Protein AF-A0A094G2H6-F1 (afdb_monomer_lite)

Sequence (174 aa):
ILMAYRFMPSCIKSWKEALFMGYFGPIGIGAVFYIEHTKHLFPEKGEAGDAEVNNLTAVMVPVVYWLVLFSIVVHGLSIPSLNLIYKWRGVPTIQEEDPTEILVLSNNTVLPKNSRENPNRKSVLVHNRFSVAPRMNISEPTQVARWDAVGDRQQFVKRDSLDSIDLEKLHQIA

Foldseek 3Di:
DLVCVVVVCVQDVDSVSVVVVVLLDFDEVVLVVVLVVVPVVADPQPPDPDPVSNVCNVPSVVVSVVRNVVRCVVNVCPVVVVVVVCVVVVPPDPDPPAFDKDAQPDPPDDDDPQWDDDPVGNIIGHDPDPDDDDPDDPPDDGPVSVVVVVVVVVVVVVVVVVVVVVVVVVVVVD

Structure (mmCIF, N/CA/C/O backbone):
data_AF-A0A094G2H6-F1
#
_entry.id   AF-A0A094G2H6-F1
#
loop_
_atom_site.group_PDB
_atom_site.id
_atom_site.type_symbol
_atom_site.label_atom_id
_atom_site.label_alt_id
_atom_site.label_comp_id
_atom_site.label_asym_id
_atom_site.label_entity_id
_atom_site.label_seq_id
_atom_site.pdbx_PDB_ins_code
_atom_site.Cartn_x
_atom_site.Cartn_y
_atom_site.Cartn_z
_atom_site.occupancy
_atom_site.B_iso_or_equiv
_atom_site.auth_seq_id
_atom_site.auth_comp_id
_atom_site.auth_asym_id
_atom_site.auth_atom_id
_atom_site.pdbx_PDB_model_num
ATOM 1 N N . ILE A 1 1 ? 7.885 -10.496 4.451 1.00 83.50 1 ILE A N 1
ATOM 2 C CA . ILE A 1 1 ? 7.039 -10.482 5.675 1.00 83.50 1 ILE A CA 1
ATOM 3 C C . ILE A 1 1 ? 6.735 -11.889 6.190 1.00 83.50 1 ILE A C 1
ATOM 5 O O . ILE A 1 1 ? 7.120 -12.186 7.309 1.00 83.50 1 ILE A O 1
ATOM 9 N N . LEU A 1 2 ? 6.135 -12.782 5.395 1.00 87.81 2 LEU A N 1
ATOM 10 C CA . LEU A 1 2 ? 5.690 -14.106 5.871 1.00 87.81 2 LEU A CA 1
ATOM 11 C C . LEU A 1 2 ? 6.818 -15.049 6.341 1.00 87.81 2 LEU A C 1
ATOM 13 O O . LEU A 1 2 ? 6.604 -15.859 7.230 1.00 87.81 2 LEU A O 1
ATOM 17 N N . MET A 1 3 ? 8.035 -14.906 5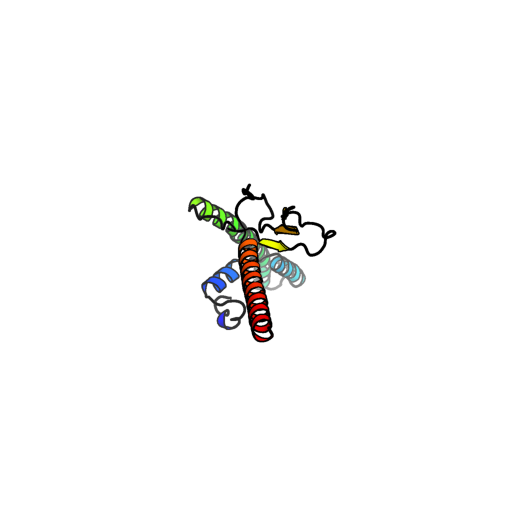.810 1.00 89.19 3 MET A N 1
ATOM 18 C CA . MET A 1 3 ? 9.214 -15.635 6.307 1.00 89.19 3 MET A CA 1
ATOM 19 C C . MET A 1 3 ? 9.846 -14.975 7.549 1.00 89.19 3 MET A C 1
ATOM 21 O O . MET A 1 3 ? 10.459 -15.646 8.368 1.00 89.19 3 MET A O 1
ATOM 25 N N . ALA A 1 4 ? 9.683 -13.658 7.709 1.00 89.62 4 ALA A N 1
ATOM 26 C CA . ALA A 1 4 ? 10.415 -12.853 8.690 1.00 89.62 4 ALA A CA 1
ATOM 27 C C . ALA A 1 4 ? 9.563 -12.381 9.884 1.00 89.62 4 ALA A C 1
ATOM 29 O O . ALA A 1 4 ? 10.101 -11.781 10.810 1.00 89.62 4 ALA A O 1
ATOM 30 N N . TYR A 1 5 ? 8.249 -12.638 9.904 1.00 89.69 5 TYR A N 1
ATOM 31 C CA . TYR A 1 5 ? 7.358 -12.131 10.961 1.00 89.69 5 TYR A CA 1
ATOM 32 C C . TYR A 1 5 ? 7.739 -12.632 12.361 1.00 89.69 5 TYR A C 1
ATOM 34 O O . TYR A 1 5 ? 7.488 -11.946 13.346 1.00 89.69 5 TYR A O 1
ATOM 42 N N . ARG A 1 6 ? 8.418 -13.785 12.447 1.00 86.38 6 ARG A N 1
ATOM 43 C CA . ARG A 1 6 ? 8.952 -14.345 13.696 1.00 86.38 6 ARG A CA 1
ATOM 44 C C . ARG A 1 6 ? 9.946 -13.404 14.394 1.00 86.38 6 ARG A C 1
ATOM 46 O O . ARG A 1 6 ? 10.059 -13.467 15.612 1.00 86.38 6 ARG A O 1
ATOM 53 N N . PHE A 1 7 ? 10.619 -12.526 13.646 1.00 91.38 7 PHE A N 1
ATOM 54 C CA . PHE A 1 7 ? 11.557 -11.532 14.181 1.00 91.38 7 PHE A CA 1
ATOM 55 C C . PHE A 1 7 ? 10.878 -10.251 14.686 1.00 91.38 7 PHE A C 1
ATOM 57 O O . PHE A 1 7 ? 11.514 -9.461 15.375 1.00 91.38 7 PHE A O 1
ATOM 64 N N . MET A 1 8 ? 9.592 -10.042 14.382 1.00 88.38 8 MET A N 1
ATOM 65 C CA . MET A 1 8 ? 8.822 -8.865 14.803 1.00 88.38 8 MET A CA 1
ATOM 66 C C . MET A 1 8 ? 7.565 -9.268 15.596 1.00 88.38 8 MET A C 1
ATOM 68 O O . MET A 1 8 ? 6.446 -8.920 15.202 1.00 88.38 8 MET A O 1
ATOM 72 N N . PRO A 1 9 ? 7.717 -9.987 16.728 1.00 85.50 9 PRO A N 1
ATOM 73 C CA . PRO A 1 9 ? 6.582 -10.506 17.495 1.00 85.50 9 PRO A CA 1
ATOM 74 C C . PRO A 1 9 ? 5.720 -9.405 18.129 1.00 85.50 9 PRO A C 1
ATOM 76 O O . PRO A 1 9 ? 4.544 -9.632 18.408 1.00 85.50 9 PRO A O 1
ATOM 79 N N . SER A 1 10 ? 6.274 -8.206 18.334 1.00 87.56 10 SER A N 1
ATOM 80 C CA . SER A 1 10 ? 5.528 -7.053 18.855 1.00 87.56 10 SER A CA 1
ATOM 81 C C . SER A 1 10 ? 4.481 -6.533 17.868 1.00 87.56 10 SER A C 1
ATOM 83 O O . SER A 1 10 ? 3.477 -5.968 18.292 1.00 87.56 10 SER A O 1
ATOM 85 N N . CYS A 1 11 ? 4.702 -6.728 16.564 1.00 87.19 11 CYS A N 1
ATOM 86 C CA . CYS A 1 11 ? 3.830 -6.216 15.508 1.00 87.19 11 CYS A CA 1
ATOM 87 C C . CYS A 1 11 ? 2.909 -7.296 14.933 1.00 87.19 11 CYS A C 1
ATOM 89 O O . CYS A 1 11 ? 1.763 -7.002 14.615 1.00 87.19 11 CYS A O 1
ATOM 91 N N . ILE A 1 12 ? 3.405 -8.530 14.777 1.00 89.56 12 ILE A N 1
ATOM 92 C CA . ILE A 1 12 ? 2.690 -9.612 14.091 1.00 89.56 12 ILE A CA 1
ATOM 93 C C . ILE A 1 12 ? 2.700 -10.857 14.973 1.00 89.56 12 ILE A C 1
ATOM 95 O O . ILE A 1 12 ? 3.743 -11.483 15.177 1.00 89.56 12 ILE A O 1
ATOM 99 N N . LYS A 1 13 ? 1.528 -11.248 15.468 1.00 88.38 13 LYS A N 1
ATOM 100 C CA . LYS A 1 13 ? 1.374 -12.390 16.376 1.00 88.38 13 LYS A CA 1
ATOM 101 C C . LYS A 1 13 ? 1.015 -13.668 15.632 1.00 88.38 13 LYS A C 1
ATOM 103 O O . LYS A 1 13 ? 1.421 -14.754 16.044 1.00 88.38 13 LYS A O 1
ATOM 108 N N . SER A 1 14 ? 0.281 -13.556 14.526 1.00 91.12 14 SER A N 1
ATOM 109 C CA . SER A 1 14 ? -0.209 -14.706 13.762 1.00 91.12 14 SER A CA 1
ATOM 110 C C . SER A 1 14 ? 0.233 -14.694 12.295 1.00 91.12 14 SER A C 1
ATOM 112 O O . SER A 1 14 ? 0.475 -13.651 11.691 1.00 91.12 14 SER A O 1
ATOM 114 N N . TRP A 1 15 ? 0.304 -15.878 11.676 1.00 91.94 15 TRP A N 1
ATOM 115 C CA . TRP A 1 15 ? 0.610 -16.001 10.243 1.00 91.94 15 TRP A CA 1
ATOM 116 C C . TRP A 1 15 ? -0.462 -15.333 9.362 1.00 91.94 15 TRP A C 1
ATOM 118 O O . TRP A 1 15 ? -0.152 -14.835 8.281 1.00 91.94 15 TRP A O 1
ATOM 128 N N . LYS A 1 16 ? -1.714 -15.282 9.845 1.00 90.62 16 LYS A N 1
ATOM 129 C CA . LYS A 1 16 ? -2.833 -14.602 9.178 1.00 90.62 16 LYS A CA 1
ATOM 130 C C . LYS A 1 16 ? -2.624 -13.088 9.155 1.00 90.62 16 LYS A C 1
ATOM 132 O O . LYS A 1 16 ? -2.812 -12.476 8.110 1.00 90.62 16 LYS A O 1
ATOM 137 N N . GLU A 1 17 ? -2.177 -12.503 10.269 1.00 88.81 17 GLU A N 1
ATOM 138 C CA . GLU A 1 17 ? -1.786 -11.087 10.334 1.00 88.81 17 GLU A CA 1
ATOM 139 C C . GLU A 1 17 ? -0.603 -10.788 9.408 1.00 88.81 17 GLU A C 1
ATOM 141 O O . GLU A 1 17 ? -0.630 -9.793 8.692 1.00 88.81 17 GLU A O 1
ATOM 146 N N . ALA A 1 18 ? 0.405 -11.668 9.351 1.00 91.19 18 ALA A N 1
ATOM 147 C CA . ALA A 1 18 ? 1.528 -11.527 8.418 1.00 91.19 18 ALA A CA 1
ATOM 148 C C . ALA A 1 18 ? 1.074 -11.525 6.952 1.00 91.19 18 ALA A C 1
ATOM 150 O O . ALA A 1 18 ? 1.576 -10.731 6.153 1.00 91.19 18 ALA A O 1
ATOM 151 N N . LEU A 1 19 ? 0.147 -12.417 6.594 1.00 90.44 19 LEU A N 1
ATOM 152 C CA . LEU A 1 19 ? -0.403 -12.498 5.244 1.00 90.44 19 LEU A CA 1
ATOM 153 C C . LEU A 1 19 ? -1.233 -11.257 4.910 1.00 90.44 19 LEU A C 1
ATOM 155 O O . LEU A 1 19 ? -1.062 -10.689 3.836 1.00 90.44 19 LEU A O 1
ATOM 159 N N . PHE A 1 20 ? -2.064 -10.797 5.847 1.00 88.56 20 PHE A N 1
ATOM 160 C CA . PHE A 1 20 ? -2.832 -9.564 5.701 1.00 88.56 20 PHE A CA 1
ATOM 161 C C . PHE A 1 20 ? -1.905 -8.361 5.502 1.00 88.56 20 PHE A C 1
ATOM 163 O O . PHE A 1 20 ? -2.010 -7.648 4.510 1.00 88.56 20 PHE A O 1
ATOM 170 N N . MET A 1 21 ? -0.929 -8.178 6.388 1.00 89.06 21 MET A N 1
ATOM 171 C CA . MET A 1 21 ? -0.008 -7.046 6.328 1.00 89.06 21 MET A CA 1
ATOM 172 C C . MET A 1 21 ? 0.852 -7.060 5.057 1.00 89.06 21 MET A C 1
ATOM 174 O O . MET A 1 21 ? 1.106 -6.010 4.478 1.00 89.06 21 MET A O 1
ATOM 178 N N . GLY A 1 22 ? 1.271 -8.244 4.593 1.00 88.56 22 GLY A N 1
ATOM 179 C CA . GLY A 1 22 ? 1.980 -8.390 3.322 1.00 88.56 22 GLY A CA 1
ATOM 180 C C . GLY A 1 22 ? 1.103 -8.073 2.110 1.00 88.56 22 GLY A C 1
ATOM 181 O O . GLY A 1 22 ? 1.557 -7.392 1.197 1.00 88.56 22 GLY A O 1
ATOM 182 N N . TYR A 1 23 ? -0.155 -8.523 2.111 1.00 88.94 23 TYR A N 1
ATOM 183 C CA . TYR A 1 23 ? -1.100 -8.228 1.036 1.00 88.94 23 TYR A CA 1
ATOM 184 C C . TYR A 1 23 ? -1.423 -6.734 0.953 1.00 88.94 23 TYR A C 1
ATOM 186 O O . TYR A 1 23 ? -1.576 -6.212 -0.136 1.00 88.94 23 TYR A O 1
ATOM 194 N N . PHE A 1 24 ? -1.496 -6.009 2.068 1.00 87.25 24 PHE A N 1
ATOM 195 C CA . PHE A 1 24 ? -1.770 -4.566 2.052 1.00 87.25 24 PHE A CA 1
ATOM 196 C C . PHE A 1 24 ? -0.523 -3.684 1.856 1.00 87.25 24 PHE A C 1
ATOM 198 O O . PHE A 1 24 ? -0.590 -2.480 2.092 1.00 87.25 24 PHE A O 1
ATOM 205 N N . GLY A 1 25 ? 0.595 -4.251 1.390 1.00 87.88 25 GLY A N 1
ATOM 206 C CA . GLY A 1 25 ? 1.798 -3.514 0.994 1.00 87.88 25 GLY A CA 1
ATOM 207 C C . GLY A 1 25 ? 1.941 -3.389 -0.529 1.00 87.88 25 GLY A C 1
ATOM 208 O O . GLY A 1 25 ? 2.775 -4.097 -1.095 1.00 87.88 25 GLY A O 1
ATOM 209 N N . PRO A 1 26 ? 1.161 -2.528 -1.213 1.00 89.88 26 PRO A N 1
ATOM 210 C CA . PRO A 1 26 ? 1.254 -2.365 -2.659 1.00 89.88 26 PRO A CA 1
ATOM 211 C C . PRO A 1 26 ? 2.588 -1.738 -3.083 1.00 89.88 26 PRO A C 1
ATOM 213 O O . PRO A 1 26 ? 3.126 -0.848 -2.421 1.00 89.88 26 PRO A O 1
ATOM 216 N N . ILE A 1 27 ? 3.078 -2.139 -4.257 1.00 91.44 27 ILE A N 1
ATOM 217 C CA . ILE A 1 27 ? 4.140 -1.421 -4.970 1.00 91.44 27 ILE A CA 1
ATOM 218 C C . ILE A 1 27 ? 3.544 -0.100 -5.474 1.00 91.44 27 ILE A C 1
ATOM 220 O O . ILE A 1 27 ? 2.500 -0.113 -6.131 1.00 91.44 27 ILE A O 1
ATOM 224 N N . GLY A 1 28 ? 4.181 1.028 -5.150 1.00 89.69 28 GLY A N 1
ATOM 225 C CA . GLY A 1 28 ? 3.646 2.368 -5.411 1.00 89.69 28 GLY A CA 1
ATOM 226 C C . GLY A 1 28 ? 4.663 3.342 -6.006 1.00 89.69 28 GLY A C 1
ATOM 227 O O . GLY A 1 28 ? 5.587 2.951 -6.717 1.00 89.69 28 GLY A O 1
ATOM 228 N N . ILE A 1 29 ? 4.501 4.629 -5.681 1.00 91.56 29 ILE A N 1
ATOM 229 C CA . ILE A 1 29 ? 5.276 5.741 -6.259 1.00 91.56 29 ILE A CA 1
ATOM 230 C C . ILE A 1 29 ? 6.793 5.604 -6.072 1.00 91.56 29 ILE A C 1
ATOM 232 O O . ILE A 1 29 ? 7.552 6.039 -6.930 1.00 91.56 29 ILE A O 1
ATOM 236 N N . GLY A 1 30 ? 7.247 4.941 -5.003 1.00 93.44 30 GLY A N 1
ATOM 237 C CA . GLY A 1 30 ? 8.673 4.695 -4.774 1.00 93.44 30 GLY A CA 1
ATOM 238 C C . GLY A 1 30 ? 9.328 3.912 -5.915 1.00 93.44 30 GLY A C 1
ATOM 239 O O . GLY A 1 30 ? 10.420 4.265 -6.344 1.00 93.44 30 GLY A O 1
ATOM 240 N N . ALA A 1 31 ? 8.644 2.910 -6.478 1.00 93.50 31 ALA A N 1
ATOM 241 C CA . ALA A 1 31 ? 9.166 2.155 -7.619 1.00 93.50 31 ALA A CA 1
ATOM 242 C C . ALA A 1 31 ? 9.282 3.026 -8.881 1.00 93.50 31 ALA A C 1
ATOM 244 O O . ALA A 1 31 ? 10.244 2.900 -9.635 1.00 93.50 31 ALA A O 1
ATOM 245 N N . VAL A 1 32 ? 8.337 3.953 -9.076 1.00 93.31 32 VAL A N 1
ATOM 246 C CA . VAL A 1 32 ? 8.374 4.931 -10.173 1.00 93.31 32 VAL A CA 1
ATOM 247 C C . VAL A 1 32 ? 9.504 5.946 -9.977 1.00 93.31 32 VAL A C 1
ATOM 249 O O . VAL A 1 32 ? 10.189 6.311 -10.924 1.00 93.31 32 VAL A O 1
ATOM 252 N N . PHE A 1 33 ? 9.751 6.378 -8.744 1.00 93.88 33 PHE A N 1
ATOM 253 C CA . PHE A 1 33 ? 10.886 7.245 -8.447 1.00 93.88 33 PHE A CA 1
ATOM 254 C C . PHE A 1 33 ? 12.221 6.547 -8.745 1.00 93.88 33 PHE A C 1
ATOM 256 O O . PHE A 1 33 ? 13.081 7.122 -9.405 1.00 93.88 33 PHE A O 1
ATOM 263 N N . TYR A 1 34 ? 12.378 5.288 -8.325 1.00 93.06 34 TYR A N 1
ATOM 264 C CA . TYR A 1 34 ? 13.597 4.528 -8.599 1.00 93.06 34 TYR A CA 1
ATOM 265 C C . TYR A 1 34 ? 13.809 4.271 -10.090 1.00 93.06 34 TYR A C 1
ATOM 267 O O . TYR A 1 34 ? 14.943 4.380 -10.551 1.00 93.06 34 TYR A O 1
ATOM 275 N N . ILE A 1 35 ? 12.754 3.958 -10.854 1.00 92.50 35 ILE A N 1
ATOM 276 C CA . ILE A 1 35 ? 12.901 3.748 -12.299 1.00 92.50 35 ILE A CA 1
ATOM 277 C C . ILE A 1 35 ? 13.308 5.037 -13.007 1.00 92.50 35 ILE A C 1
ATOM 279 O O . ILE A 1 35 ? 14.177 5.002 -13.872 1.00 92.50 35 ILE A O 1
ATOM 283 N N . GLU A 1 36 ? 12.745 6.173 -12.597 1.00 91.19 36 GLU A N 1
ATOM 284 C CA . GLU A 1 36 ? 13.102 7.475 -13.156 1.00 91.19 36 GLU A CA 1
ATOM 285 C C . GLU A 1 36 ? 14.535 7.865 -12.799 1.00 91.19 36 GLU A C 1
ATOM 287 O O . GLU A 1 36 ? 15.309 8.247 -13.670 1.00 91.19 36 GLU A O 1
ATOM 292 N N . HIS A 1 37 ? 14.940 7.658 -11.545 1.00 91.56 37 HIS A N 1
ATOM 293 C CA . HIS A 1 37 ? 16.323 7.877 -11.136 1.00 91.56 37 HIS A CA 1
ATOM 294 C C . HIS A 1 37 ? 17.299 6.989 -11.919 1.00 91.56 37 HIS A C 1
ATOM 296 O O . HIS A 1 37 ? 18.366 7.436 -12.327 1.00 91.56 37 HIS A O 1
ATOM 302 N N . THR A 1 38 ? 16.911 5.742 -12.185 1.00 88.06 38 THR A N 1
ATOM 303 C CA . THR A 1 38 ? 17.752 4.781 -12.898 1.00 88.06 38 THR A CA 1
ATOM 304 C C . THR A 1 38 ? 17.924 5.152 -14.372 1.00 88.06 38 THR A C 1
ATOM 306 O O . THR A 1 38 ? 19.012 4.975 -14.909 1.00 88.06 38 THR A O 1
ATOM 309 N N . LYS A 1 39 ? 16.921 5.761 -15.018 1.00 85.25 39 LYS A N 1
ATOM 310 C CA . LYS A 1 39 ? 17.070 6.288 -16.387 1.00 85.25 39 LYS A CA 1
ATOM 311 C C . LYS A 1 39 ? 18.165 7.348 -16.511 1.00 85.25 39 LYS A C 1
ATOM 313 O O . LYS A 1 39 ? 18.747 7.469 -17.575 1.00 85.25 39 LYS A O 1
ATOM 318 N N . HIS A 1 40 ? 18.459 8.099 -15.448 1.00 83.81 40 HIS A N 1
ATOM 319 C CA . HIS A 1 40 ? 19.557 9.070 -15.461 1.00 83.81 40 HIS A CA 1
ATOM 320 C C . HIS A 1 40 ? 20.942 8.426 -15.310 1.00 83.81 40 HIS A C 1
ATOM 322 O O . HIS A 1 40 ? 21.945 9.069 -15.604 1.00 83.81 40 HIS A O 1
ATOM 328 N N . LEU A 1 41 ? 21.007 7.187 -14.816 1.00 85.12 41 LEU A N 1
ATOM 329 C CA . LEU A 1 41 ? 22.259 6.466 -14.571 1.00 85.12 41 LEU A CA 1
ATOM 330 C C . LEU A 1 41 ? 22.672 5.577 -15.750 1.00 85.12 41 LEU A C 1
ATOM 332 O O . LEU A 1 41 ? 23.852 5.257 -15.877 1.00 85.12 41 LEU A O 1
ATOM 336 N N . PHE A 1 42 ? 21.719 5.164 -16.589 1.00 81.12 42 PHE A N 1
ATOM 337 C CA . PHE A 1 42 ? 21.960 4.303 -17.745 1.00 81.12 42 PHE A CA 1
ATOM 338 C C . PHE A 1 42 ? 21.850 5.084 -19.066 1.00 81.12 42 PHE A C 1
ATOM 340 O O . PHE A 1 42 ? 21.095 6.053 -19.125 1.00 81.12 42 PHE A O 1
ATOM 347 N N . PRO A 1 43 ? 22.569 4.663 -20.127 1.00 75.44 43 PRO A N 1
ATOM 348 C CA . PRO A 1 43 ? 22.420 5.236 -21.467 1.00 75.44 43 PRO A CA 1
ATOM 349 C C . PRO A 1 43 ? 20.979 5.115 -21.970 1.00 75.44 43 PRO A C 1
ATOM 351 O O . PRO A 1 43 ? 20.257 4.194 -21.560 1.00 75.44 43 PRO A O 1
ATOM 354 N N . GLU A 1 44 ? 20.565 5.990 -22.892 1.00 72.69 44 GLU A N 1
ATOM 355 C CA . GLU A 1 44 ? 19.257 5.825 -23.519 1.00 72.69 44 GLU A CA 1
ATOM 356 C C . GLU A 1 44 ? 19.201 4.517 -24.328 1.00 72.69 44 GLU A C 1
ATOM 358 O O . GLU A 1 44 ? 20.207 3.868 -24.636 1.00 72.69 44 GLU A O 1
ATOM 363 N N . LYS A 1 45 ? 17.980 4.065 -24.625 1.00 66.06 45 LYS A N 1
ATOM 364 C CA . LYS A 1 45 ? 17.751 2.772 -25.281 1.00 66.06 45 LYS A CA 1
ATOM 365 C C . LYS A 1 45 ? 18.525 2.694 -26.602 1.00 66.06 45 LYS A C 1
ATOM 367 O O . LYS A 1 45 ? 18.222 3.437 -27.529 1.00 66.06 45 LYS A O 1
ATOM 372 N N . GLY A 1 46 ? 19.438 1.729 -26.710 1.00 67.00 46 GLY A N 1
ATOM 373 C CA . GLY A 1 46 ? 20.223 1.488 -27.925 1.00 67.00 46 GLY A CA 1
ATOM 374 C C . GLY A 1 46 ? 21.576 2.200 -27.957 1.00 67.00 46 GLY A C 1
ATOM 375 O O . GLY A 1 46 ? 22.337 1.975 -28.892 1.00 67.00 46 GLY A O 1
ATOM 376 N N . GLU A 1 47 ? 21.897 3.011 -26.946 1.00 74.06 47 GLU A N 1
ATOM 377 C CA . GLU A 1 47 ? 23.174 3.729 -26.855 1.00 74.06 47 GLU A CA 1
ATOM 378 C C . GLU A 1 47 ? 24.245 2.959 -26.075 1.00 74.06 47 GLU A C 1
ATOM 380 O O . GLU A 1 47 ? 25.428 3.293 -26.149 1.00 74.06 47 GLU A O 1
ATOM 385 N N . ALA A 1 48 ? 23.864 1.915 -25.329 1.00 73.62 48 ALA A N 1
ATOM 386 C CA . ALA A 1 48 ? 24.846 1.072 -24.663 1.00 73.62 48 ALA A CA 1
ATOM 387 C C . ALA A 1 48 ? 25.595 0.219 -25.700 1.00 73.62 48 ALA A C 1
ATOM 389 O O . ALA A 1 48 ? 24.981 -0.357 -26.600 1.00 73.62 48 ALA A O 1
ATOM 390 N N . GLY A 1 49 ? 26.916 0.086 -25.543 1.00 73.00 49 GLY A N 1
ATOM 391 C CA . GLY A 1 49 ? 27.735 -0.814 -26.370 1.00 73.00 49 GLY A CA 1
ATOM 392 C C . GLY A 1 49 ? 27.380 -2.297 -26.196 1.00 73.00 49 GLY A C 1
ATOM 393 O O . GLY A 1 49 ? 27.689 -3.108 -27.066 1.00 73.00 49 GLY A O 1
ATOM 394 N N . ASP A 1 50 ? 26.667 -2.630 -25.115 1.00 84.12 50 ASP A N 1
ATOM 395 C CA . ASP A 1 50 ? 26.294 -3.990 -24.747 1.00 84.12 50 ASP A CA 1
ATOM 396 C C . ASP A 1 50 ? 24.802 -4.256 -24.993 1.00 84.12 50 ASP A C 1
ATOM 398 O O . ASP A 1 50 ? 23.914 -3.566 -24.479 1.00 84.12 50 ASP A O 1
ATOM 402 N N . ALA A 1 51 ? 24.509 -5.322 -25.743 1.00 84.94 51 ALA A N 1
ATOM 403 C CA . ALA A 1 51 ? 23.140 -5.741 -26.054 1.00 84.94 51 ALA A CA 1
ATOM 404 C C . ALA A 1 51 ? 22.318 -6.089 -24.797 1.00 84.94 51 ALA A C 1
ATOM 406 O O . ALA A 1 51 ? 21.108 -5.863 -24.762 1.00 84.94 51 ALA A O 1
ATOM 407 N N . GLU A 1 52 ? 22.973 -6.608 -23.757 1.00 85.25 52 GLU A N 1
ATOM 408 C CA . GLU A 1 52 ? 22.334 -6.971 -22.490 1.00 85.25 52 GLU A CA 1
ATOM 409 C C . GLU A 1 52 ? 21.817 -5.737 -21.738 1.00 85.25 52 GLU A C 1
ATOM 411 O O . GLU A 1 52 ? 20.665 -5.714 -21.297 1.00 85.25 52 GLU A O 1
ATOM 416 N N . VAL A 1 53 ? 22.625 -4.674 -21.682 1.00 84.06 53 VAL A N 1
ATOM 417 C CA . VAL A 1 53 ? 22.253 -3.398 -21.053 1.00 84.06 53 VAL A CA 1
ATOM 418 C C . VAL A 1 53 ? 21.100 -2.746 -21.811 1.00 84.06 53 VAL A C 1
ATOM 420 O O . VAL A 1 53 ? 20.124 -2.313 -21.201 1.00 84.06 53 VAL A O 1
ATOM 423 N N . ASN A 1 54 ? 21.153 -2.748 -23.146 1.00 84.50 54 ASN A N 1
ATOM 424 C CA . ASN A 1 54 ? 20.072 -2.208 -23.971 1.00 84.50 54 ASN A CA 1
ATOM 425 C C . ASN A 1 54 ? 18.747 -2.948 -23.757 1.00 84.50 54 ASN A C 1
ATOM 427 O O . ASN A 1 54 ? 17.695 -2.309 -23.665 1.00 84.50 54 ASN A O 1
ATOM 431 N N . ASN A 1 55 ? 18.783 -4.278 -23.643 1.00 87.88 55 ASN A N 1
ATOM 432 C CA . ASN A 1 55 ? 17.586 -5.063 -23.364 1.00 87.88 55 ASN A CA 1
ATOM 433 C C . ASN A 1 55 ? 17.028 -4.742 -21.968 1.00 87.88 55 ASN A C 1
ATOM 435 O O . ASN A 1 55 ? 15.834 -4.476 -21.830 1.00 87.88 55 ASN A O 1
ATOM 439 N N . LEU A 1 56 ? 17.890 -4.667 -20.949 1.00 87.38 56 LEU A N 1
ATOM 440 C CA . LEU A 1 56 ? 17.494 -4.325 -19.581 1.00 87.38 56 LEU A CA 1
ATOM 441 C C . LEU A 1 56 ? 16.816 -2.946 -19.499 1.00 87.38 56 LEU A C 1
ATOM 443 O O . LEU A 1 56 ? 15.704 -2.833 -18.975 1.00 87.38 56 LEU A O 1
ATOM 447 N N . THR A 1 57 ? 17.434 -1.907 -20.067 1.00 85.88 57 THR A N 1
ATOM 448 C CA . THR A 1 57 ? 16.878 -0.542 -20.086 1.00 85.88 57 THR A CA 1
ATOM 449 C C . THR A 1 57 ? 15.584 -0.470 -20.906 1.00 85.88 57 THR A C 1
ATOM 451 O O . THR A 1 57 ? 14.665 0.293 -20.584 1.00 85.88 57 THR A O 1
ATOM 454 N N . ALA A 1 58 ? 15.450 -1.299 -21.948 1.00 86.88 58 ALA A N 1
ATOM 455 C CA . ALA A 1 58 ? 14.229 -1.377 -22.740 1.00 86.88 58 ALA A CA 1
ATOM 456 C C . ALA A 1 58 ? 13.041 -1.951 -21.952 1.00 86.88 58 ALA A C 1
ATOM 458 O O . ALA A 1 58 ? 11.935 -1.409 -22.076 1.00 86.88 58 ALA A O 1
ATOM 459 N N . VAL A 1 59 ? 13.268 -2.995 -21.143 1.00 91.38 59 VAL A N 1
ATOM 460 C CA . VAL A 1 59 ? 12.211 -3.723 -20.419 1.00 91.38 59 VAL A CA 1
ATOM 461 C C . VAL A 1 59 ? 11.892 -3.154 -19.040 1.00 91.38 59 VAL A C 1
ATOM 463 O O . VAL A 1 59 ? 10.756 -3.286 -18.587 1.00 91.38 59 VAL A O 1
ATOM 466 N N . MET A 1 60 ? 12.835 -2.487 -18.368 1.00 91.19 60 MET A N 1
ATOM 467 C CA . MET A 1 60 ? 12.629 -2.063 -16.976 1.00 91.19 60 MET A CA 1
ATOM 468 C C . MET A 1 60 ? 11.427 -1.120 -16.811 1.00 91.19 60 MET A C 1
ATOM 470 O O . MET A 1 60 ? 10.620 -1.279 -15.898 1.00 91.19 60 MET A O 1
ATOM 474 N N . VAL A 1 61 ? 11.277 -0.167 -17.733 1.00 90.50 61 VAL A N 1
ATOM 475 C CA . VAL A 1 61 ? 10.232 0.862 -17.702 1.00 90.50 61 VAL A CA 1
ATOM 476 C C . VAL A 1 61 ? 8.832 0.260 -17.873 1.00 90.50 61 VAL A C 1
ATOM 478 O O . VAL A 1 61 ? 7.999 0.461 -16.985 1.00 90.50 61 VAL A O 1
ATOM 481 N N . PRO A 1 62 ? 8.536 -0.496 -18.953 1.00 94.00 62 PRO A N 1
ATOM 482 C CA . PRO A 1 62 ? 7.213 -1.091 -19.117 1.00 94.00 62 PRO A CA 1
ATOM 483 C C . PRO A 1 62 ? 6.877 -2.096 -18.008 1.00 94.00 62 PRO A C 1
ATOM 485 O O . PRO A 1 62 ? 5.735 -2.126 -17.556 1.00 94.00 62 PRO A O 1
ATOM 488 N N . VAL A 1 63 ? 7.853 -2.870 -17.517 1.00 94.81 63 VAL A N 1
ATOM 489 C CA . VAL A 1 63 ? 7.625 -3.848 -16.442 1.00 94.81 63 VAL A CA 1
ATOM 490 C C . VAL A 1 63 ? 7.255 -3.157 -15.131 1.00 94.81 63 VAL A C 1
ATOM 492 O O . VAL A 1 63 ? 6.256 -3.521 -14.512 1.00 94.81 63 VAL A O 1
ATOM 495 N N . VAL A 1 64 ? 8.010 -2.138 -14.708 1.00 95.06 64 VAL A N 1
ATOM 496 C CA . VAL A 1 64 ? 7.750 -1.435 -13.441 1.00 95.06 64 VAL A CA 1
ATOM 497 C C . VAL A 1 64 ? 6.399 -0.725 -13.479 1.00 95.06 64 VAL A C 1
ATOM 499 O O . VAL A 1 64 ? 5.624 -0.851 -12.531 1.00 95.06 64 VAL A O 1
ATOM 502 N N . TYR A 1 65 ? 6.069 -0.032 -14.574 1.00 94.12 65 TYR A N 1
ATOM 503 C CA . TYR A 1 65 ? 4.762 0.616 -14.696 1.00 94.12 65 TYR A CA 1
ATOM 504 C C . TYR A 1 65 ? 3.609 -0.386 -14.692 1.00 94.12 65 TYR A C 1
ATOM 506 O O . TYR A 1 65 ? 2.595 -0.136 -14.040 1.00 94.12 65 TYR A O 1
ATOM 514 N N . TRP A 1 66 ? 3.770 -1.536 -15.350 1.00 95.56 66 TRP A N 1
ATOM 515 C CA . TRP A 1 66 ? 2.761 -2.590 -15.324 1.00 95.56 66 TRP A CA 1
ATOM 516 C C . TRP A 1 66 ? 2.557 -3.163 -13.916 1.00 95.56 66 TRP A C 1
ATOM 518 O O . TRP A 1 66 ? 1.419 -3.302 -13.468 1.00 95.56 66 TRP A O 1
ATOM 528 N N . LEU A 1 67 ? 3.645 -3.427 -13.183 1.00 94.75 67 LEU A N 1
ATOM 529 C CA . LEU A 1 67 ? 3.588 -3.911 -11.800 1.00 94.75 67 LEU A CA 1
ATOM 530 C C . LEU A 1 67 ? 2.900 -2.910 -10.867 1.00 94.75 67 LEU A C 1
ATOM 532 O O . LEU A 1 67 ? 2.068 -3.308 -10.053 1.00 94.75 67 LEU A O 1
ATOM 536 N N . VAL A 1 68 ? 3.211 -1.618 -10.997 1.00 95.44 68 VAL A N 1
ATOM 537 C CA . VAL A 1 68 ? 2.586 -0.555 -10.195 1.00 95.44 68 VAL A CA 1
ATOM 538 C C . VAL A 1 68 ? 1.098 -0.431 -10.521 1.00 95.44 68 VAL A C 1
ATOM 540 O O . VAL A 1 68 ? 0.278 -0.402 -9.606 1.00 95.44 68 VAL A O 1
ATOM 543 N N . LEU A 1 69 ? 0.727 -0.412 -11.805 1.00 94.88 69 LEU A N 1
ATOM 544 C CA . LEU A 1 69 ? -0.672 -0.328 -12.226 1.00 94.88 69 LEU A CA 1
ATOM 545 C C . LEU A 1 69 ? -1.484 -1.516 -11.700 1.00 94.88 69 LEU A C 1
ATOM 547 O O . LEU A 1 69 ? -2.526 -1.329 -11.073 1.00 94.88 69 LEU A O 1
ATOM 551 N N . PHE A 1 70 ? -0.991 -2.735 -11.922 1.00 94.50 70 PHE A N 1
ATOM 552 C CA . PHE A 1 70 ? -1.657 -3.952 -11.471 1.00 94.50 70 PHE A CA 1
ATOM 553 C C . PHE A 1 70 ? -1.790 -3.993 -9.943 1.00 94.50 70 PHE A C 1
ATOM 555 O O . PHE A 1 70 ? -2.860 -4.306 -9.424 1.00 94.50 70 PHE A O 1
ATOM 562 N N . SER A 1 71 ? -0.735 -3.598 -9.224 1.00 94.62 71 SER A N 1
ATOM 563 C CA . SER A 1 71 ? -0.726 -3.457 -7.766 1.00 94.62 71 SER A CA 1
ATOM 564 C C . SER A 1 71 ? -1.821 -2.498 -7.286 1.00 94.62 71 SER A C 1
ATOM 566 O O . SER A 1 71 ? -2.642 -2.870 -6.448 1.00 94.62 71 SER A O 1
ATOM 568 N N . ILE A 1 72 ? -1.910 -1.293 -7.860 1.00 92.62 72 ILE A N 1
ATOM 569 C CA . ILE A 1 72 ? -2.937 -0.306 -7.493 1.00 92.62 72 ILE A CA 1
ATOM 570 C C . ILE A 1 72 ? -4.344 -0.855 -7.746 1.00 92.62 72 ILE A C 1
ATOM 572 O O . ILE A 1 72 ? -5.217 -0.694 -6.897 1.00 92.62 72 ILE A O 1
ATOM 576 N N . VAL A 1 73 ? -4.571 -1.528 -8.876 1.00 94.06 73 VAL A N 1
ATOM 577 C CA . VAL A 1 73 ? -5.885 -2.094 -9.210 1.00 94.06 73 VAL A CA 1
ATOM 578 C C . VAL A 1 73 ? -6.265 -3.212 -8.237 1.00 94.06 73 VAL A C 1
ATOM 580 O O . VAL A 1 73 ? -7.326 -3.151 -7.621 1.00 94.06 73 VAL A O 1
ATOM 583 N N . VAL A 1 74 ? -5.408 -4.216 -8.043 1.00 92.38 74 VAL A N 1
ATOM 584 C CA . VAL A 1 74 ? -5.720 -5.378 -7.193 1.00 92.38 74 VAL A CA 1
ATOM 585 C C . VAL A 1 74 ? -5.829 -4.988 -5.719 1.00 92.38 74 VAL A C 1
ATOM 587 O O . VAL A 1 74 ? -6.791 -5.364 -5.041 1.00 92.38 74 VAL A O 1
ATOM 590 N N . HIS A 1 75 ? -4.881 -4.200 -5.209 1.00 91.31 75 HIS A N 1
ATOM 591 C CA . HIS A 1 75 ? -4.900 -3.777 -3.811 1.00 91.31 75 HIS A CA 1
ATOM 592 C C . HIS A 1 75 ? -5.962 -2.707 -3.559 1.00 91.31 75 HIS A C 1
ATOM 594 O O . HIS A 1 75 ? -6.678 -2.793 -2.561 1.00 91.31 75 HIS A O 1
ATOM 600 N N . GLY A 1 76 ? -6.143 -1.753 -4.474 1.00 89.25 76 GLY A N 1
ATOM 601 C CA . GLY A 1 76 ? -7.159 -0.706 -4.361 1.00 89.25 76 GLY A CA 1
ATOM 602 C C . GLY A 1 76 ? -8.587 -1.252 -4.398 1.00 89.25 76 GLY A C 1
ATOM 603 O O . GLY A 1 76 ? -9.442 -0.792 -3.642 1.00 89.25 76 GLY A O 1
ATOM 604 N N . LEU A 1 77 ? -8.845 -2.288 -5.203 1.00 92.69 77 LEU A N 1
ATOM 605 C CA . LEU A 1 77 ? -10.162 -2.927 -5.273 1.00 92.69 77 LEU A CA 1
ATOM 606 C C . LEU A 1 77 ? -10.418 -3.944 -4.154 1.00 92.69 77 LEU A C 1
ATOM 608 O O . LEU A 1 77 ? -11.557 -4.380 -3.979 1.00 92.69 77 LEU A O 1
ATOM 612 N N . SER A 1 78 ? -9.411 -4.310 -3.360 1.00 90.69 78 SER A N 1
ATOM 613 C CA . SER A 1 78 ? -9.572 -5.326 -2.315 1.00 90.69 78 SER A CA 1
ATOM 614 C C . SER A 1 78 ? -10.550 -4.906 -1.208 1.00 90.69 78 SER A C 1
ATOM 616 O O . SER A 1 78 ? -11.447 -5.671 -0.864 1.00 90.69 78 SER A O 1
ATOM 618 N N . ILE A 1 79 ? -10.451 -3.672 -0.702 1.00 87.25 79 ILE A N 1
ATOM 619 C CA . ILE A 1 79 ? -11.344 -3.127 0.334 1.00 87.25 79 ILE A CA 1
ATOM 620 C C . ILE A 1 79 ? -12.808 -3.045 -0.131 1.00 87.25 79 ILE A C 1
ATOM 622 O O . ILE A 1 79 ? -13.677 -3.580 0.566 1.00 87.25 79 ILE A O 1
ATOM 626 N N . PRO A 1 80 ? -13.136 -2.431 -1.288 1.00 89.00 80 PRO A N 1
ATOM 627 C CA . PRO A 1 80 ? -14.516 -2.405 -1.763 1.00 89.00 80 PRO A CA 1
ATOM 628 C C . PRO A 1 80 ? -15.044 -3.808 -2.088 1.00 89.00 80 PRO A C 1
ATOM 630 O O . PRO A 1 80 ? -16.208 -4.084 -1.800 1.00 89.00 80 PRO A O 1
ATOM 633 N N . SER A 1 81 ? -14.202 -4.715 -2.597 1.00 90.38 81 SER A N 1
ATOM 634 C CA . SER A 1 81 ? -14.594 -6.110 -2.842 1.00 90.38 81 SER A CA 1
ATOM 635 C C . SER A 1 81 ? -14.933 -6.844 -1.544 1.00 90.38 81 SER A C 1
ATOM 637 O O . SER A 1 81 ? -15.973 -7.493 -1.460 1.00 90.38 81 SER A O 1
ATOM 639 N N . LEU A 1 82 ? -14.113 -6.698 -0.498 1.00 87.56 82 LEU A N 1
ATOM 640 C CA . LEU A 1 82 ? -14.392 -7.269 0.824 1.00 87.56 82 LEU A CA 1
ATOM 641 C C . LEU A 1 82 ? -15.695 -6.717 1.410 1.00 87.56 82 LEU A C 1
ATOM 643 O O . LEU A 1 82 ? -16.521 -7.484 1.896 1.00 87.56 82 LEU A O 1
ATOM 647 N N . ASN A 1 83 ? -15.920 -5.405 1.304 1.00 86.75 83 ASN A N 1
ATOM 648 C CA . ASN A 1 83 ? -17.168 -4.778 1.739 1.00 86.75 83 ASN A CA 1
ATOM 649 C C . ASN A 1 83 ? -18.387 -5.339 0.985 1.00 86.75 83 ASN A C 1
ATOM 651 O O . ASN A 1 83 ? -19.406 -5.653 1.597 1.00 86.75 83 ASN A O 1
ATOM 655 N N . LEU A 1 84 ? -18.284 -5.513 -0.336 1.00 89.69 84 LEU A N 1
ATOM 656 C CA . LEU A 1 84 ? -19.351 -6.105 -1.143 1.00 89.69 84 LEU A CA 1
ATOM 657 C C . LEU A 1 84 ? -19.650 -7.550 -0.716 1.00 89.69 84 LEU A C 1
ATOM 659 O O . LEU A 1 84 ? -20.815 -7.911 -0.562 1.00 89.69 84 LEU A O 1
ATOM 663 N N . ILE A 1 85 ? -18.614 -8.352 -0.458 1.00 90.81 85 ILE A N 1
ATOM 664 C CA . ILE A 1 85 ? -18.757 -9.731 0.029 1.00 90.81 85 ILE A CA 1
ATOM 665 C C . ILE A 1 85 ? -19.421 -9.757 1.408 1.00 90.81 85 ILE A C 1
ATOM 667 O O . ILE A 1 85 ? -20.309 -10.578 1.634 1.00 90.81 85 ILE A O 1
ATOM 671 N N . TYR A 1 86 ? -19.033 -8.869 2.326 1.00 87.25 86 TYR A N 1
ATOM 672 C CA . TYR A 1 86 ? -19.644 -8.798 3.655 1.00 87.25 86 TYR A CA 1
ATOM 673 C C . TYR A 1 86 ? -21.120 -8.412 3.596 1.00 87.25 86 TYR A C 1
ATOM 675 O O . TYR A 1 86 ? -21.931 -9.033 4.283 1.00 87.25 86 TYR A O 1
ATOM 683 N N . LYS A 1 87 ? -21.482 -7.465 2.722 1.00 85.56 87 LYS A N 1
ATOM 684 C CA . LYS A 1 87 ? -22.885 -7.119 2.460 1.00 85.56 87 LYS A CA 1
ATOM 685 C C . LYS A 1 87 ? -23.658 -8.296 1.878 1.00 85.56 87 LYS A C 1
ATOM 687 O O . LYS A 1 87 ? -24.754 -8.587 2.340 1.00 85.56 87 LYS A O 1
ATOM 692 N N . TRP A 1 88 ? -23.083 -8.990 0.898 1.00 91.56 88 TRP A N 1
ATOM 693 C CA . TRP A 1 88 ? -23.726 -10.140 0.266 1.00 91.56 88 TRP A CA 1
ATOM 694 C C . TRP A 1 88 ? -23.924 -11.313 1.233 1.00 91.56 88 TRP A C 1
ATOM 696 O O . TRP A 1 88 ? -24.960 -11.968 1.209 1.00 91.56 88 TRP A O 1
ATOM 706 N N . ARG A 1 89 ? -22.965 -11.546 2.135 1.00 89.25 89 ARG A N 1
ATOM 707 C CA . ARG A 1 89 ? -23.050 -12.582 3.175 1.00 89.25 89 ARG A CA 1
ATOM 708 C C . ARG A 1 89 ? -23.906 -12.190 4.382 1.00 89.25 89 ARG A C 1
ATOM 710 O O . ARG A 1 89 ? -23.989 -12.975 5.321 1.00 89.25 89 ARG A O 1
ATOM 717 N N . GLY A 1 90 ? -24.507 -10.999 4.387 1.00 83.94 90 GLY A N 1
ATOM 718 C CA . GLY A 1 90 ? -25.338 -10.528 5.494 1.00 83.94 90 GLY A CA 1
ATOM 719 C C . GLY A 1 90 ? -24.584 -10.426 6.822 1.00 83.94 90 GLY A C 1
ATOM 720 O O . GLY A 1 90 ? -25.193 -10.583 7.877 1.00 83.94 90 GLY A O 1
ATOM 721 N N . VAL A 1 91 ? -23.263 -10.204 6.787 1.00 80.38 91 VAL A N 1
ATOM 722 C CA . VAL A 1 91 ? -22.465 -10.069 8.012 1.00 80.38 91 VAL A CA 1
ATOM 723 C C 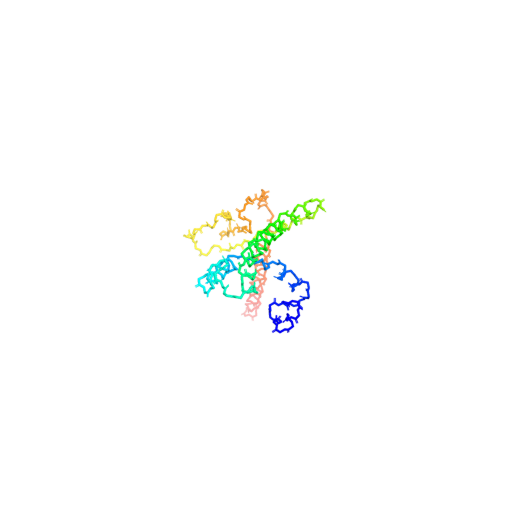. VAL A 1 91 ? -22.950 -8.819 8.750 1.00 80.38 91 VAL A C 1
ATOM 725 O O . VAL A 1 91 ? -22.940 -7.738 8.147 1.00 80.38 91 VAL A O 1
ATOM 728 N N . PRO A 1 92 ? -23.383 -8.928 10.023 1.00 71.06 92 PRO A N 1
ATOM 729 C CA . PRO A 1 92 ? -23.812 -7.765 10.779 1.00 71.06 92 PRO A CA 1
ATOM 730 C C . PRO A 1 92 ? -22.638 -6.794 10.843 1.00 71.06 92 PRO A C 1
ATOM 732 O O . PRO A 1 92 ? -21.537 -7.138 11.275 1.00 71.06 92 PRO A O 1
ATOM 735 N N . THR A 1 93 ? -22.853 -5.580 10.344 1.00 65.25 93 THR A N 1
ATOM 736 C CA . THR A 1 93 ? -21.876 -4.507 10.530 1.00 65.25 93 THR A CA 1
ATOM 737 C C . THR A 1 93 ? -21.748 -4.298 12.028 1.00 65.25 93 THR A C 1
ATOM 739 O O . THR A 1 93 ? -22.779 -4.255 12.690 1.00 65.25 93 THR A O 1
ATOM 742 N N . ILE A 1 94 ? -20.524 -4.211 12.554 1.00 60.25 94 ILE A N 1
ATOM 743 C CA . ILE A 1 94 ? -20.288 -3.989 13.985 1.00 60.25 94 ILE A CA 1
ATOM 744 C C . ILE A 1 94 ? -21.080 -2.741 14.385 1.00 60.25 94 ILE A C 1
ATOM 746 O O . ILE A 1 94 ? -20.758 -1.625 13.973 1.00 60.25 94 ILE A O 1
ATOM 750 N N . GLN A 1 95 ? -22.184 -2.964 15.092 1.00 57.72 95 GLN A N 1
ATOM 751 C CA . GLN A 1 95 ? -22.981 -1.914 15.693 1.00 57.72 95 GLN A CA 1
ATOM 752 C C . GLN A 1 95 ? -22.326 -1.671 17.042 1.00 57.72 95 GLN A C 1
ATOM 754 O O . GLN A 1 95 ? -22.170 -2.606 17.823 1.00 57.72 95 GLN A O 1
ATOM 759 N N . GLU A 1 96 ? -21.862 -0.451 17.290 1.00 59.34 96 GLU A N 1
ATOM 760 C CA . GLU A 1 96 ? -21.479 -0.096 18.650 1.00 59.34 96 GLU A CA 1
ATOM 761 C C . GLU A 1 96 ? -22.752 -0.110 19.490 1.00 59.34 96 GLU A C 1
ATOM 763 O O . GLU A 1 96 ? -23.657 0.691 19.251 1.00 59.34 96 GLU A O 1
ATOM 768 N N . GLU A 1 97 ? -22.839 -1.093 20.386 1.00 55.97 97 GLU A N 1
ATOM 769 C CA . GLU A 1 97 ? -24.021 -1.346 21.211 1.00 55.97 97 GLU A CA 1
ATOM 770 C C . GLU A 1 97 ? -24.290 -0.208 22.194 1.00 55.97 97 GLU A C 1
ATOM 772 O O . GLU A 1 97 ? -25.450 0.023 22.506 1.00 55.97 97 GLU A O 1
ATOM 777 N N . ASP A 1 98 ? -23.274 0.569 22.591 1.00 60.12 98 ASP A N 1
ATOM 778 C CA . ASP A 1 98 ? -23.454 1.667 23.537 1.00 60.12 98 ASP A CA 1
ATOM 779 C C . ASP A 1 98 ? -22.610 2.901 23.181 1.00 60.12 98 ASP A C 1
ATOM 781 O O . ASP A 1 98 ? -21.394 2.798 23.004 1.00 60.12 98 ASP A O 1
ATOM 785 N N . PRO A 1 99 ? -23.214 4.098 23.103 1.00 63.00 99 PRO A N 1
ATOM 786 C CA . PRO A 1 99 ? -22.460 5.336 23.031 1.00 63.00 99 PRO A CA 1
ATOM 787 C C . PRO A 1 99 ? -21.725 5.582 24.354 1.00 63.00 99 PRO A C 1
ATOM 789 O O . PRO A 1 99 ? -22.296 5.457 25.440 1.00 63.00 99 PRO A O 1
ATOM 792 N N . THR A 1 100 ? -20.456 5.974 24.268 1.00 69.62 100 THR A N 1
ATOM 793 C CA . THR A 1 100 ? -19.661 6.295 25.453 1.00 69.62 100 THR A CA 1
ATOM 794 C C . THR A 1 100 ? -20.123 7.632 26.010 1.00 69.62 100 THR A C 1
ATOM 796 O O . THR A 1 100 ? -19.907 8.684 25.403 1.00 69.62 100 THR A O 1
ATOM 799 N N . GLU A 1 101 ? -20.759 7.609 27.175 1.00 74.19 101 GLU A N 1
ATOM 800 C CA . GLU A 1 101 ? -20.995 8.833 27.929 1.00 74.19 101 GLU A CA 1
ATOM 801 C C . GLU A 1 101 ? -19.703 9.272 28.617 1.00 74.19 101 GLU A C 1
ATOM 803 O O . GLU A 1 101 ? -19.013 8.489 29.266 1.00 74.19 101 GLU A O 1
ATOM 808 N N . ILE A 1 102 ? -19.367 10.545 28.461 1.00 77.44 102 ILE A N 1
ATOM 809 C CA . ILE A 1 102 ? -18.288 11.196 29.193 1.00 77.44 102 ILE A CA 1
ATOM 810 C C . ILE A 1 102 ? -18.890 12.292 30.062 1.00 77.44 102 ILE A C 1
ATOM 812 O O . ILE A 1 102 ? -19.804 13.007 29.647 1.00 77.44 102 ILE A O 1
ATOM 816 N N . LEU A 1 103 ? -18.386 12.434 31.283 1.00 76.56 103 LEU A N 1
ATOM 817 C CA . LEU A 1 103 ? -18.774 13.543 32.144 1.00 76.56 103 LEU A CA 1
ATOM 818 C C . LEU A 1 103 ? -18.156 14.836 31.616 1.00 76.56 103 LEU A C 1
ATOM 820 O O . LEU A 1 103 ? -16.964 14.895 31.304 1.00 76.56 103 LEU A O 1
ATOM 824 N N . VAL A 1 104 ? -18.967 15.886 31.535 1.00 74.25 104 VAL A N 1
ATOM 825 C CA . VAL A 1 104 ? -18.492 17.215 31.163 1.00 74.25 104 VAL A CA 1
ATOM 826 C C . VAL A 1 104 ? -17.956 17.889 32.413 1.00 74.25 104 VAL A C 1
ATOM 828 O O . VAL A 1 104 ? -18.704 18.269 33.310 1.00 74.25 104 VAL A O 1
ATOM 831 N N . LEU A 1 105 ? -16.635 18.045 32.468 1.00 75.94 105 LEU A N 1
ATOM 832 C CA . LEU A 1 105 ? -15.957 18.666 33.608 1.00 75.94 105 LEU A CA 1
ATOM 833 C C . LEU A 1 105 ? -16.024 20.204 33.585 1.00 75.94 105 LEU A C 1
ATOM 835 O O . LEU A 1 105 ? -15.723 20.840 34.591 1.00 75.94 105 LEU A O 1
ATOM 839 N N . SER A 1 106 ? -16.404 20.818 32.458 1.00 80.56 106 SER A N 1
ATOM 840 C CA . SER A 1 106 ? -16.446 22.275 32.300 1.00 80.56 106 SER A CA 1
ATOM 841 C C . SER A 1 106 ? -17.592 22.734 31.400 1.00 80.56 106 SER A C 1
ATOM 843 O O . SER A 1 106 ? -17.756 22.247 30.285 1.00 80.56 106 SER A O 1
ATOM 845 N N . ASN A 1 107 ? -18.333 23.748 31.855 1.00 74.12 107 ASN A N 1
ATOM 846 C CA . ASN A 1 107 ? -19.449 24.355 31.119 1.00 74.12 107 ASN A CA 1
ATOM 847 C C . ASN A 1 107 ? -19.025 25.105 29.839 1.00 74.12 107 ASN A C 1
ATOM 849 O O . ASN A 1 107 ? -19.889 25.529 29.081 1.00 74.12 107 ASN A O 1
ATOM 853 N N . ASN A 1 108 ? -17.724 25.316 29.609 1.00 79.12 108 ASN A N 1
ATOM 854 C CA . ASN A 1 108 ? -17.210 26.045 28.442 1.00 79.12 108 ASN A CA 1
ATOM 855 C C . ASN A 1 108 ? -16.499 25.131 27.427 1.00 79.12 108 ASN A C 1
ATOM 857 O O . ASN A 1 108 ? -15.806 25.600 26.524 1.00 79.12 108 ASN A O 1
ATOM 861 N N . THR A 1 109 ? -16.599 23.811 27.591 1.00 78.25 109 THR A N 1
ATOM 862 C CA . THR A 1 109 ? -15.990 22.870 26.652 1.00 78.25 109 THR A CA 1
ATOM 863 C C . THR A 1 109 ? -16.880 22.715 25.426 1.00 78.25 109 THR A C 1
ATOM 865 O O . THR A 1 109 ? -18.046 22.343 25.529 1.00 78.25 109 THR A O 1
ATOM 868 N N . VAL A 1 110 ? -16.319 22.980 24.245 1.00 79.69 110 VAL A N 1
ATOM 869 C CA . VAL A 1 110 ? -17.018 22.755 22.977 1.00 79.69 110 VAL A CA 1
ATOM 870 C C . VAL A 1 110 ? -17.310 21.268 22.783 1.00 79.69 110 VAL A C 1
ATOM 872 O O . VAL A 1 110 ? -16.430 20.417 22.917 1.00 79.69 110 VAL A O 1
ATOM 875 N N . LEU A 1 111 ? -18.562 20.958 22.459 1.00 80.88 111 LEU A N 1
ATOM 876 C CA . LEU A 1 111 ? -19.007 19.591 22.222 1.00 80.88 111 LEU A CA 1
ATOM 877 C C . LEU A 1 111 ? -18.448 19.080 20.886 1.00 80.88 111 LEU A C 1
ATOM 879 O O . LEU A 1 111 ? -18.588 19.764 19.865 1.00 80.88 111 LEU A O 1
ATOM 883 N N . PRO A 1 112 ? -17.841 17.882 20.840 1.00 75.50 112 PRO A N 1
ATOM 884 C CA . PRO A 1 112 ? -17.443 17.287 19.575 1.00 75.50 112 PRO A CA 1
ATOM 885 C C . PRO A 1 112 ? -18.686 17.015 18.711 1.00 75.50 112 PRO A C 1
ATOM 887 O O . PRO A 1 112 ? -19.760 16.675 19.207 1.00 75.50 112 PRO A O 1
ATOM 890 N N . LYS A 1 113 ? -18.559 17.185 17.391 1.00 74.25 113 LYS A N 1
ATOM 891 C CA . LYS A 1 113 ? -19.690 17.182 16.4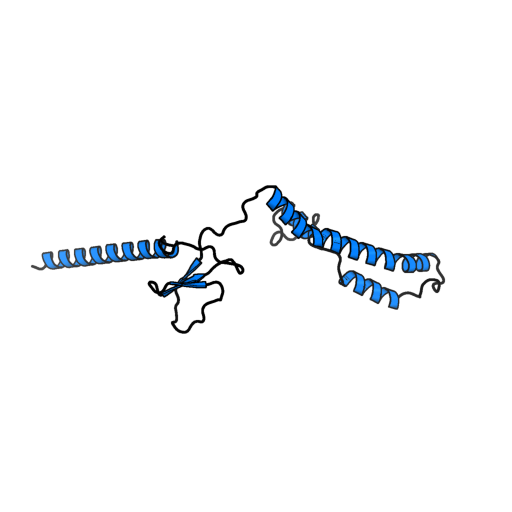35 1.00 74.25 113 LYS A CA 1
ATOM 892 C C . LYS A 1 113 ? -20.507 15.880 16.427 1.00 74.25 113 LYS A C 1
ATOM 894 O O . LYS A 1 113 ? -21.672 15.876 16.044 1.00 74.25 113 LYS A O 1
ATOM 899 N N . ASN A 1 114 ? -19.888 14.779 16.832 1.00 73.25 114 ASN A N 1
ATOM 900 C CA . ASN A 1 114 ? -20.468 13.447 16.987 1.00 73.25 114 ASN A CA 1
ATOM 901 C C . ASN A 1 114 ? -20.976 13.188 18.415 1.00 73.25 114 ASN A C 1
ATOM 903 O O . ASN A 1 114 ? -21.014 12.037 18.844 1.00 73.25 114 ASN A O 1
ATOM 907 N N . SER A 1 115 ? -21.347 14.230 19.161 1.00 78.38 115 SER A N 1
ATOM 908 C CA . SER A 1 115 ? -21.856 14.086 20.519 1.00 78.38 115 SER A CA 1
ATOM 909 C C . SER A 1 115 ? -23.163 14.830 20.754 1.00 78.38 115 SER A C 1
ATOM 911 O O . SER A 1 115 ? -23.504 15.770 20.032 1.00 78.38 115 SER A O 1
ATOM 913 N N . ARG A 1 116 ? -23.919 14.378 21.756 1.00 75.06 116 ARG A N 1
ATOM 914 C CA . ARG A 1 116 ? -25.138 15.042 22.224 1.00 75.06 116 ARG A CA 1
ATOM 915 C C . ARG A 1 116 ? -25.045 15.259 23.725 1.00 75.06 116 ARG A C 1
ATOM 917 O O . ARG A 1 116 ? -24.673 14.352 24.464 1.00 75.06 116 ARG A O 1
ATOM 924 N N . GLU A 1 117 ? -25.382 16.462 24.161 1.00 75.75 117 GLU A N 1
ATOM 925 C CA . GLU A 1 117 ? -25.452 16.796 25.579 1.00 75.75 117 GLU A CA 1
ATOM 926 C C . GLU A 1 117 ? -26.700 16.173 26.209 1.00 75.75 117 GLU A C 1
ATOM 928 O O . GLU A 1 117 ? -27.790 16.213 25.631 1.00 75.75 117 GLU A O 1
ATOM 933 N N . ASN A 1 118 ? -26.535 15.601 27.399 1.00 73.75 118 ASN A N 1
ATOM 934 C CA . ASN A 1 118 ? -27.637 15.193 28.251 1.00 73.75 118 ASN A CA 1
ATOM 935 C C . ASN A 1 118 ? -27.910 16.309 29.281 1.00 73.75 118 ASN A C 1
ATOM 937 O O . ASN A 1 118 ? -27.182 16.408 30.278 1.00 73.75 118 ASN A O 1
ATOM 941 N N . PRO A 1 119 ? -28.958 17.136 29.087 1.00 65.75 119 PRO A N 1
ATOM 942 C CA . PRO A 1 119 ? -29.208 18.313 29.923 1.00 65.75 119 PRO A CA 1
ATOM 943 C C . PRO A 1 119 ? -29.507 17.964 31.387 1.00 65.75 119 PRO A C 1
ATOM 945 O O . PRO A 1 119 ? -29.337 18.802 32.266 1.00 65.75 119 PRO A O 1
ATOM 948 N N . ASN A 1 120 ? -29.905 16.722 31.671 1.00 68.94 120 ASN A N 1
ATOM 949 C CA . ASN A 1 120 ? -30.219 16.284 33.027 1.00 68.94 120 ASN A CA 1
ATOM 950 C C . ASN A 1 120 ? -28.991 15.812 33.823 1.00 68.94 120 ASN A C 1
ATOM 952 O O . ASN A 1 120 ? -29.106 15.643 35.034 1.00 68.94 120 ASN A O 1
ATOM 956 N N . ARG A 1 121 ? -27.837 15.546 33.184 1.00 65.44 121 ARG A N 1
ATOM 957 C CA . ARG A 1 121 ? -26.731 14.807 33.835 1.00 65.44 121 ARG A CA 1
ATOM 958 C C . ARG A 1 121 ? -25.329 15.408 33.687 1.00 65.44 121 ARG A C 1
ATOM 960 O O . ARG A 1 121 ? -24.373 14.761 34.097 1.00 65.44 121 ARG A O 1
ATOM 967 N N . LYS A 1 122 ? -25.173 16.626 33.143 1.00 74.12 122 LYS A N 1
ATOM 968 C CA . LYS A 1 122 ? -23.847 17.222 32.827 1.00 74.12 122 LYS A CA 1
ATOM 969 C C . LYS A 1 122 ? -22.911 16.220 32.123 1.00 74.12 122 LYS A C 1
ATOM 971 O O . LYS A 1 122 ? -21.702 16.205 32.346 1.00 74.12 122 LYS A O 1
ATOM 976 N N . SER A 1 123 ? -23.481 15.341 31.307 1.00 78.06 123 SER A N 1
ATOM 977 C CA . SER A 1 123 ? -22.759 14.311 30.572 1.00 78.06 123 SER A CA 1
ATOM 978 C C . SER A 1 123 ? -23.002 14.497 29.087 1.00 78.06 123 SER A C 1
ATOM 980 O O . SER A 1 123 ? -24.011 15.060 28.652 1.00 78.06 123 SER A O 1
ATOM 982 N N . VAL A 1 124 ? -22.034 14.057 28.301 1.00 78.75 124 VAL A N 1
ATOM 983 C CA . VAL A 1 124 ? -22.062 14.141 26.852 1.00 78.75 124 VAL A CA 1
ATOM 984 C C . VAL A 1 124 ? -21.906 12.749 26.306 1.00 78.75 124 VAL A C 1
ATOM 986 O O . VAL A 1 124 ? -20.976 12.020 26.633 1.00 78.75 124 VAL A O 1
ATOM 989 N N . LEU A 1 125 ? -22.854 12.389 25.464 1.00 78.38 125 LEU A N 1
ATOM 990 C CA . LEU A 1 125 ? -22.933 11.095 24.834 1.00 78.38 125 LEU A CA 1
ATOM 991 C C . LEU A 1 125 ? -22.149 11.182 23.525 1.00 78.38 125 LEU A C 1
ATOM 993 O O . LEU A 1 125 ? -22.562 11.885 22.602 1.00 78.38 125 LEU A O 1
ATOM 997 N N . VAL A 1 126 ? -20.977 10.547 23.480 1.00 76.81 126 VAL A N 1
ATOM 998 C CA . VAL A 1 126 ? -20.043 10.595 22.349 1.00 76.81 126 VAL A CA 1
ATOM 999 C C . VAL A 1 126 ? -20.210 9.347 21.501 1.00 76.81 126 VAL A C 1
ATOM 1001 O O . VAL A 1 126 ? -20.156 8.221 21.992 1.00 76.81 126 VAL A O 1
ATOM 1004 N N . HIS A 1 127 ? -20.385 9.546 20.198 1.00 73.00 127 HIS A N 1
ATOM 1005 C CA . HIS A 1 127 ? -20.515 8.453 19.253 1.00 73.00 127 HIS A CA 1
ATOM 1006 C C . HIS A 1 127 ? -19.191 8.155 18.537 1.00 73.00 127 HIS A C 1
ATOM 1008 O O . HIS A 1 127 ? -18.673 8.999 17.813 1.00 73.00 127 HIS A O 1
ATOM 1014 N N . ASN A 1 128 ? -18.770 6.892 18.598 1.00 71.00 128 ASN A N 1
ATOM 1015 C CA . ASN A 1 128 ? -18.000 6.153 17.590 1.00 71.00 128 ASN A CA 1
ATOM 1016 C C . ASN A 1 128 ? -17.981 6.608 16.122 1.00 71.00 128 ASN A C 1
ATOM 1018 O O . ASN A 1 128 ? -17.017 6.483 15.366 1.00 71.00 128 ASN A O 1
ATOM 1022 N N . ARG A 1 129 ? -19.169 7.032 15.677 1.00 64.44 129 ARG A N 1
ATOM 1023 C CA . ARG A 1 129 ? -19.562 7.074 14.274 1.00 64.44 129 ARG A CA 1
ATOM 1024 C C . ARG A 1 129 ? -19.581 8.511 13.774 1.00 64.44 129 ARG A C 1
ATOM 1026 O O . ARG A 1 129 ? -20.456 9.297 14.122 1.00 64.44 129 ARG A O 1
ATOM 1033 N N . PHE A 1 130 ? -18.652 8.828 12.877 1.00 55.00 130 PHE A N 1
ATOM 1034 C CA . PHE A 1 130 ? -18.576 10.134 12.211 1.00 55.00 130 PHE A CA 1
ATOM 1035 C C . PHE A 1 130 ? -19.709 10.387 11.198 1.00 55.00 130 PHE A C 1
ATOM 1037 O O . PHE A 1 130 ? -19.868 11.508 10.719 1.00 55.00 130 PHE A O 1
ATOM 1044 N N . SER A 1 131 ? -20.515 9.371 10.871 1.00 55.47 131 SER A N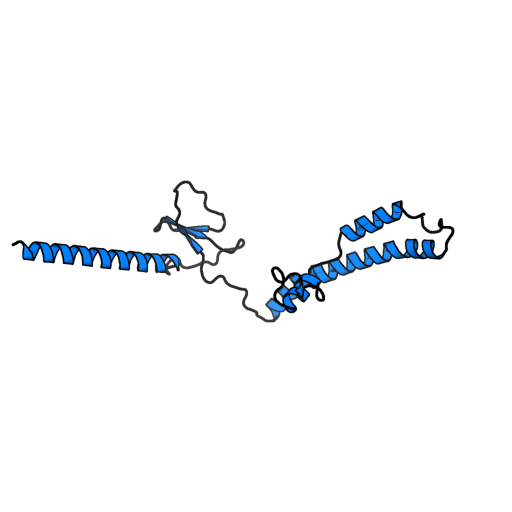 1
ATOM 1045 C CA . SER A 1 131 ? -21.655 9.480 9.958 1.00 55.47 131 SER A CA 1
ATOM 1046 C C . SER A 1 131 ? -22.926 8.902 10.588 1.00 55.47 131 SER A C 1
ATOM 1048 O O . SER A 1 131 ? -23.063 7.694 10.768 1.00 55.47 131 SER A O 1
ATOM 1050 N N . VAL A 1 132 ? -23.875 9.802 10.875 1.00 49.88 132 VAL A N 1
ATOM 1051 C CA . VAL A 1 132 ? -25.263 9.540 11.302 1.00 49.88 132 VAL A CA 1
ATOM 1052 C C . VAL A 1 132 ? -25.361 8.908 12.696 1.00 49.88 132 VAL A C 1
ATOM 1054 O O . VAL A 1 132 ? -24.843 7.828 12.913 1.00 49.88 132 VAL A O 1
ATOM 1057 N N . ALA A 1 133 ? -26.069 9.514 13.646 1.00 44.91 133 ALA A N 1
ATOM 1058 C CA . ALA A 1 133 ? -26.451 8.824 14.884 1.00 44.91 133 ALA A CA 1
ATOM 1059 C C . ALA A 1 133 ? -27.734 8.002 14.632 1.00 44.91 133 ALA A C 1
ATOM 1061 O O . ALA A 1 133 ? -28.652 8.521 13.988 1.00 44.91 133 ALA A O 1
ATOM 1062 N N . PRO A 1 134 ? -27.851 6.743 15.099 1.00 49.94 134 PRO A N 1
ATOM 1063 C CA . PRO A 1 134 ? -29.157 6.099 15.220 1.00 49.94 134 PRO A CA 1
ATOM 1064 C C . PRO A 1 134 ? -30.062 6.954 16.119 1.00 49.94 134 PRO A C 1
ATOM 1066 O O . PRO A 1 134 ? -29.597 7.522 17.108 1.00 49.94 134 PRO A O 1
ATOM 1069 N N . ARG A 1 135 ? -31.356 7.061 15.796 1.00 47.03 135 ARG A N 1
ATOM 1070 C CA . ARG A 1 135 ? -32.334 7.660 16.715 1.00 47.03 135 ARG A CA 1
ATOM 1071 C C . ARG A 1 135 ? -32.507 6.716 17.908 1.00 47.03 135 ARG A C 1
ATOM 1073 O O . ARG A 1 135 ? -33.280 5.773 17.815 1.00 47.03 135 ARG A O 1
ATOM 1080 N N . MET A 1 136 ? -31.775 6.950 18.994 1.00 53.03 136 MET A N 1
ATOM 1081 C CA . MET A 1 136 ? -31.996 6.242 20.257 1.00 53.03 136 MET A CA 1
ATOM 1082 C C . MET A 1 136 ? -33.047 6.956 21.108 1.00 53.03 136 MET A C 1
ATOM 1084 O O . MET A 1 136 ? -33.073 8.188 21.173 1.00 53.03 136 MET A O 1
ATOM 1088 N N . ASN A 1 137 ? -33.895 6.168 21.772 1.00 51.41 137 ASN A N 1
ATOM 1089 C CA . ASN A 1 137 ? -34.739 6.636 22.866 1.00 51.41 137 ASN A CA 1
ATOM 1090 C C . ASN A 1 137 ? -33.843 6.883 24.086 1.00 51.41 137 ASN A C 1
ATOM 1092 O O . ASN A 1 137 ? -33.221 5.964 24.600 1.00 51.41 137 ASN A O 1
ATOM 1096 N N . ILE A 1 138 ? -33.794 8.128 24.561 1.00 54.78 138 ILE A N 1
ATOM 1097 C CA . ILE A 1 138 ? -32.930 8.605 25.665 1.00 54.78 138 ILE A CA 1
ATOM 1098 C C . ILE A 1 138 ? -33.398 8.064 27.043 1.00 54.78 138 ILE A C 1
ATOM 1100 O O . ILE A 1 138 ? -32.945 8.502 28.094 1.00 54.78 138 ILE A O 1
ATOM 1104 N N . SER A 1 139 ? -34.348 7.128 27.071 1.00 54.12 139 SER A N 1
ATOM 1105 C CA . SER A 1 139 ? -34.973 6.627 28.297 1.00 54.12 139 SER A CA 1
ATOM 1106 C C . SER A 1 139 ? -34.233 5.463 28.960 1.00 54.12 139 SER A C 1
ATOM 1108 O O . SER A 1 139 ? -34.520 5.177 30.119 1.00 54.12 139 SER A O 1
ATOM 1110 N N . GLU A 1 140 ? -33.314 4.785 28.267 1.00 57.44 140 GLU A N 1
ATOM 1111 C CA . GLU A 1 140 ? -32.573 3.660 28.851 1.00 57.44 140 GLU A CA 1
ATOM 1112 C C . GLU A 1 140 ? -31.273 4.123 29.534 1.00 57.44 140 GLU A C 1
ATOM 1114 O O . GLU A 1 140 ? -30.560 4.973 28.995 1.00 57.44 140 GLU A O 1
ATOM 1119 N N . PRO A 1 141 ? -30.963 3.613 30.742 1.00 54.56 141 PRO A N 1
ATOM 1120 C CA . PRO A 1 141 ? -29.752 3.982 31.460 1.00 54.56 141 PRO A CA 1
ATOM 1121 C C . PRO A 1 141 ? -28.516 3.417 30.752 1.00 54.56 141 PRO A C 1
ATOM 1123 O O . PRO A 1 141 ? -28.365 2.207 30.603 1.00 54.56 141 PRO A O 1
ATOM 1126 N N . THR A 1 142 ? -27.612 4.308 30.363 1.00 60.44 142 THR A N 1
ATOM 1127 C CA . THR A 1 142 ? -26.292 3.997 29.800 1.00 60.44 142 THR A CA 1
ATOM 1128 C C . THR A 1 142 ? -25.389 3.281 30.806 1.00 60.44 142 THR A C 1
ATOM 1130 O O . THR A 1 142 ? -25.618 3.301 32.021 1.00 60.44 142 THR A O 1
ATOM 1133 N N . GLN A 1 143 ? -24.297 2.677 30.321 1.00 57.47 143 GLN A N 1
ATOM 1134 C CA . GLN A 1 143 ? -23.317 2.025 31.196 1.00 57.47 143 GLN A CA 1
ATOM 1135 C C . GLN A 1 143 ? -22.778 2.970 32.281 1.00 57.47 143 GLN A C 1
ATOM 1137 O O . GLN A 1 143 ? -22.637 2.544 33.422 1.00 57.47 143 GLN A O 1
ATOM 1142 N N . VAL A 1 144 ? -22.551 4.253 31.982 1.00 54.97 144 VAL A N 1
ATOM 1143 C CA . VAL A 1 144 ? -22.097 5.247 32.975 1.00 54.97 144 VAL A CA 1
ATOM 1144 C C . VAL A 1 144 ? -23.140 5.458 34.073 1.00 54.97 144 VAL A C 1
ATOM 1146 O O . VAL A 1 144 ? -22.798 5.388 35.251 1.00 54.97 144 VAL A O 1
ATOM 1149 N N . ALA A 1 145 ? -24.426 5.556 33.720 1.00 55.72 145 ALA A N 1
ATOM 1150 C CA . ALA A 1 145 ? -25.508 5.594 34.704 1.00 55.72 145 ALA A CA 1
ATOM 1151 C C . ALA A 1 145 ? -25.567 4.320 35.571 1.00 55.72 145 ALA A C 1
ATOM 1153 O O . ALA A 1 145 ? -25.945 4.384 36.742 1.00 55.72 145 ALA A O 1
ATOM 1154 N N . ARG A 1 146 ? -25.171 3.160 35.028 1.00 56.53 146 ARG A N 1
ATOM 1155 C CA . ARG A 1 146 ? -25.066 1.902 35.784 1.00 56.53 146 ARG A CA 1
ATOM 1156 C C . ARG A 1 146 ? -23.961 1.959 36.839 1.00 56.53 146 ARG A C 1
ATOM 1158 O O . ARG A 1 146 ? -24.179 1.475 37.948 1.00 56.53 146 ARG A O 1
ATOM 1165 N N . TRP A 1 147 ? -22.805 2.535 36.508 1.00 55.38 147 TRP A N 1
ATOM 1166 C CA . TRP A 1 147 ? -21.679 2.698 37.434 1.00 55.38 147 TRP A CA 1
ATOM 1167 C C . TRP A 1 147 ? -21.972 3.748 38.511 1.00 55.38 147 TRP A C 1
ATOM 1169 O O . TRP A 1 147 ? -21.764 3.463 39.691 1.00 55.38 147 TRP A O 1
ATOM 1179 N N . ASP A 1 148 ? -22.549 4.894 38.139 1.00 60.84 148 ASP A N 1
ATOM 1180 C CA . ASP A 1 148 ? -22.944 5.942 39.092 1.00 60.84 148 ASP A CA 1
ATOM 1181 C C . ASP A 1 148 ? -24.021 5.441 40.066 1.00 60.84 148 ASP A C 1
ATOM 1183 O O . ASP A 1 148 ? -23.901 5.625 41.273 1.00 60.84 148 ASP A O 1
ATOM 1187 N N . ALA A 1 149 ? -25.018 4.683 39.593 1.00 59.97 149 ALA A N 1
ATOM 1188 C CA . ALA A 1 149 ? -26.037 4.087 40.464 1.00 59.97 149 ALA A CA 1
ATOM 1189 C C . ALA A 1 149 ? -25.486 3.019 41.433 1.00 59.97 149 ALA A C 1
ATOM 1191 O O . ALA A 1 149 ? -26.134 2.677 42.428 1.00 59.97 149 ALA A O 1
ATOM 1192 N N . VAL A 1 150 ? -24.329 2.424 41.132 1.00 58.53 150 VAL A N 1
ATOM 1193 C CA . VAL A 1 150 ? -23.621 1.521 42.053 1.00 58.53 150 VAL A CA 1
ATOM 1194 C C . VAL A 1 150 ? -22.793 2.334 43.049 1.00 58.53 150 VAL A C 1
ATOM 1196 O O . VAL A 1 150 ? -22.824 2.024 44.240 1.00 58.53 150 VAL A O 1
ATOM 1199 N N . GLY A 1 151 ? -22.124 3.397 42.592 1.00 59.16 151 GLY A N 1
ATOM 1200 C CA . GLY A 1 151 ? -21.374 4.327 43.439 1.00 59.16 151 GLY A CA 1
ATOM 1201 C C . GLY A 1 151 ? -22.253 5.044 44.467 1.00 59.16 151 GLY A C 1
ATOM 1202 O O . GLY A 1 151 ? -21.935 5.028 45.657 1.00 59.16 151 GLY A O 1
ATOM 1203 N N . ASP A 1 152 ? -23.400 5.575 44.040 1.00 58.84 152 ASP A N 1
ATOM 1204 C CA . ASP A 1 152 ? -24.376 6.235 44.915 1.00 58.84 152 ASP A CA 1
ATOM 1205 C C . ASP A 1 152 ? -24.959 5.262 45.942 1.00 58.84 152 ASP A C 1
ATOM 1207 O O . ASP A 1 152 ? -25.059 5.595 47.122 1.00 58.84 152 ASP A O 1
ATOM 1211 N N . ARG A 1 153 ? -25.272 4.021 45.537 1.00 54.62 153 ARG A N 1
ATOM 1212 C CA . ARG A 1 153 ? -25.731 2.984 46.476 1.00 54.62 153 ARG A CA 1
ATOM 1213 C C . ARG A 1 153 ? -24.684 2.657 47.532 1.00 54.62 153 ARG A C 1
ATOM 1215 O O . ARG A 1 153 ? -25.034 2.527 48.699 1.00 54.62 153 ARG A O 1
ATOM 1222 N N . GLN A 1 154 ? -23.411 2.544 47.157 1.00 57.25 154 GLN A N 1
ATOM 1223 C CA . GLN A 1 154 ? -22.347 2.287 48.130 1.00 57.25 154 GLN A CA 1
ATOM 1224 C C . GLN A 1 154 ? -22.113 3.479 49.066 1.00 57.25 154 GLN A C 1
ATOM 1226 O O . GLN A 1 154 ? -21.838 3.276 50.248 1.00 57.25 154 GLN A O 1
ATOM 1231 N N . GLN A 1 155 ? -22.256 4.715 48.577 1.00 58.59 155 GLN A N 1
ATOM 1232 C CA . GLN A 1 155 ? -22.165 5.907 49.423 1.00 58.59 155 GLN A CA 1
ATOM 1233 C C . GLN A 1 155 ? -23.341 6.034 50.395 1.00 58.59 155 GLN A C 1
ATOM 1235 O O . GLN A 1 155 ? -23.113 6.402 51.546 1.00 58.59 155 GLN A O 1
ATOM 1240 N N . PHE A 1 156 ? -24.564 5.713 49.963 1.00 55.34 156 PHE A N 1
ATOM 1241 C CA . PHE A 1 156 ? -25.738 5.674 50.839 1.00 55.34 156 PHE A CA 1
ATOM 1242 C C . PHE A 1 156 ? -25.579 4.620 51.934 1.00 55.34 156 PHE A C 1
ATOM 1244 O O . PHE A 1 156 ? -25.658 4.957 53.107 1.00 55.34 156 PHE A O 1
ATOM 1251 N N . VAL A 1 157 ? -25.206 3.388 51.570 1.00 61.62 157 VAL A N 1
ATOM 1252 C CA . VAL A 1 157 ? -24.954 2.314 52.547 1.00 61.62 157 VAL A CA 1
ATOM 1253 C C . VAL A 1 157 ? -23.856 2.705 53.542 1.00 61.62 157 VAL A C 1
ATOM 1255 O O . VAL A 1 157 ? -23.967 2.430 54.735 1.00 61.62 157 VAL A O 1
ATOM 1258 N N . LYS A 1 158 ? -22.798 3.385 53.080 1.00 65.50 158 LYS A N 1
ATOM 1259 C CA . LYS A 1 158 ? -21.727 3.859 53.961 1.00 65.50 158 LYS A CA 1
ATOM 1260 C C . LYS A 1 158 ? -22.201 4.973 54.901 1.00 65.50 158 LYS A C 1
ATOM 1262 O O . LYS A 1 158 ? -21.825 4.940 56.067 1.00 65.50 158 LYS A O 1
ATOM 1267 N N . ARG A 1 159 ? -23.016 5.927 54.437 1.00 67.56 159 ARG A N 1
ATOM 1268 C CA . ARG A 1 159 ? -23.608 6.969 55.299 1.00 67.56 159 ARG A CA 1
ATOM 1269 C C . ARG A 1 159 ? -24.534 6.371 56.353 1.00 67.56 159 ARG A C 1
ATOM 1271 O O . ARG A 1 159 ? -24.308 6.623 57.527 1.00 67.56 159 ARG A O 1
ATOM 1278 N N . ASP A 1 160 ? -25.452 5.499 55.949 1.00 69.44 160 ASP A N 1
ATOM 1279 C CA . ASP A 1 160 ? -26.385 4.841 56.871 1.00 69.44 160 ASP A CA 1
ATOM 1280 C C . ASP A 1 160 ? -25.635 4.030 57.941 1.00 69.44 160 ASP A C 1
ATOM 1282 O O . ASP A 1 160 ? -26.002 4.035 59.115 1.00 69.44 160 ASP A O 1
ATOM 1286 N N . SER A 1 161 ? -24.525 3.380 57.560 1.00 72.75 161 SER A N 1
ATOM 1287 C CA . SER A 1 161 ? -23.673 2.672 58.521 1.00 72.75 161 SER A CA 1
ATOM 1288 C C . SER A 1 161 ? -23.004 3.614 59.528 1.00 72.75 161 SER A C 1
ATOM 1290 O O . SER A 1 161 ? -22.950 3.293 60.711 1.00 72.75 161 SER A O 1
ATOM 1292 N N . LEU A 1 162 ? -22.534 4.788 59.098 1.00 70.12 162 LEU A N 1
ATOM 1293 C CA . LEU A 1 162 ? -21.884 5.761 59.979 1.00 70.12 162 LEU A CA 1
ATOM 1294 C C . LEU A 1 162 ? -22.888 6.396 60.944 1.00 70.12 162 LEU A C 1
ATOM 1296 O O . LEU A 1 162 ? -22.605 6.477 62.137 1.00 70.12 162 LEU A O 1
ATOM 1300 N N . ASP A 1 163 ? -24.077 6.738 60.450 1.00 75.00 163 ASP A N 1
ATOM 1301 C CA . ASP A 1 163 ? -25.159 7.284 61.269 1.00 75.00 163 ASP A CA 1
ATOM 1302 C C . ASP A 1 163 ? -25.641 6.255 62.306 1.00 75.00 163 ASP A C 1
ATOM 1304 O O . ASP A 1 163 ? -25.891 6.602 63.460 1.00 75.00 163 ASP A O 1
ATOM 1308 N N . SER A 1 164 ? -25.697 4.966 61.943 1.00 71.81 164 SER A N 1
ATOM 1309 C CA . SER A 1 164 ? -26.039 3.898 62.894 1.00 71.81 164 SER A CA 1
ATOM 1310 C C . SER A 1 164 ? -24.999 3.725 64.009 1.00 71.81 164 SER A C 1
ATOM 1312 O O . SER A 1 164 ? -25.370 3.531 65.166 1.00 71.81 164 SER A O 1
ATOM 1314 N N . ILE A 1 165 ? -23.707 3.869 63.691 1.00 74.06 165 ILE A N 1
ATOM 1315 C CA . ILE A 1 165 ? -22.603 3.764 64.658 1.00 74.06 165 ILE A CA 1
ATOM 1316 C C . ILE A 1 165 ? -22.611 4.952 65.628 1.00 74.06 165 ILE A C 1
ATOM 1318 O O . ILE A 1 165 ? -22.366 4.774 66.823 1.00 74.06 165 ILE A O 1
ATOM 1322 N N . ASP A 1 166 ? -22.891 6.161 65.139 1.00 73.62 166 ASP A N 1
ATOM 1323 C CA . ASP A 1 166 ? -22.979 7.349 65.991 1.00 73.62 166 ASP A CA 1
ATOM 1324 C C . ASP A 1 166 ? -24.219 7.315 66.893 1.00 73.62 166 ASP A C 1
ATOM 1326 O O . ASP A 1 166 ? -24.124 7.667 68.069 1.00 73.62 166 ASP A O 1
ATOM 1330 N N . LEU A 1 167 ? -25.356 6.803 66.410 1.00 73.75 167 LEU A N 1
ATOM 1331 C CA . LEU A 1 167 ? -26.545 6.592 67.243 1.00 73.75 167 LEU A CA 1
ATOM 1332 C C . LEU A 1 167 ? -26.318 5.538 68.338 1.00 73.75 167 LEU A C 1
ATOM 1334 O O . LEU A 1 167 ? -26.741 5.745 69.475 1.00 73.75 167 LEU A O 1
ATOM 1338 N N . GLU A 1 168 ? -25.614 4.443 68.038 1.00 74.44 168 GLU A N 1
ATOM 1339 C CA . GLU A 1 168 ? -25.237 3.440 69.044 1.00 74.44 168 GLU A CA 1
ATOM 1340 C C . GLU A 1 168 ? -24.324 4.028 70.124 1.00 74.44 168 GLU A C 1
ATOM 1342 O O . GLU A 1 168 ? -24.528 3.791 71.316 1.00 74.44 168 GLU A O 1
ATOM 1347 N N . LYS A 1 169 ? -23.336 4.836 69.724 1.00 71.31 169 LYS A N 1
ATOM 1348 C CA . LYS A 1 169 ? -22.438 5.514 70.666 1.00 71.31 169 LYS A CA 1
ATOM 1349 C C . LYS A 1 169 ? -23.168 6.532 71.528 1.00 71.31 169 LYS A C 1
ATOM 1351 O O . LYS A 1 169 ? -22.878 6.615 72.715 1.00 71.31 169 LYS A O 1
ATOM 1356 N N . LEU A 1 170 ? -24.120 7.277 70.969 1.00 67.38 170 LEU A N 1
ATOM 1357 C CA . LEU A 1 170 ? -24.940 8.217 71.735 1.00 67.38 170 LEU A CA 1
ATOM 1358 C C . LEU A 1 170 ? -25.834 7.497 72.752 1.00 67.38 170 LEU A C 1
ATOM 1360 O O . LEU A 1 170 ? -26.010 7.995 73.860 1.00 67.38 170 LEU A O 1
ATOM 1364 N N . HIS A 1 171 ? -26.336 6.307 72.419 1.00 71.31 171 HIS A N 1
ATOM 1365 C CA . HIS A 1 171 ? -27.156 5.511 73.332 1.00 71.31 171 HIS A CA 1
ATOM 1366 C C . HIS A 1 171 ? -26.348 4.883 74.482 1.00 71.31 171 HIS A C 1
ATOM 1368 O O . HIS A 1 171 ? -26.914 4.598 75.527 1.00 71.31 171 HIS A O 1
ATOM 1374 N N . GLN A 1 172 ? -25.031 4.696 74.328 1.00 70.12 172 GLN A N 1
ATOM 1375 C CA . GLN A 1 172 ? -24.157 4.232 75.417 1.00 70.12 172 GLN A CA 1
ATOM 1376 C C . GLN A 1 172 ? -23.724 5.338 76.394 1.00 70.12 172 GLN A C 1
ATOM 1378 O O . GLN A 1 172 ? -23.110 5.034 77.417 1.00 70.12 172 GLN A O 1
ATOM 1383 N N . ILE A 1 173 ? -23.991 6.609 76.076 1.00 66.88 173 ILE A N 1
ATOM 1384 C CA . ILE A 1 173 ? -23.560 7.773 76.873 1.00 66.88 173 ILE A CA 1
ATOM 1385 C C . ILE A 1 173 ? -24.743 8.406 77.644 1.00 66.88 173 ILE A C 1
ATOM 1387 O O . ILE A 1 173 ? -24.519 9.263 78.500 1.00 66.88 173 ILE A O 1
ATOM 1391 N N . ALA A 1 174 ? -25.983 7.977 77.378 1.00 54.19 174 ALA A N 1
ATOM 1392 C CA . ALA A 1 174 ? -27.196 8.353 78.116 1.00 54.19 174 ALA A CA 1
ATOM 1393 C C . ALA A 1 174 ? -27.559 7.292 79.166 1.00 54.19 174 ALA A C 1
ATOM 1395 O O . ALA A 1 174 ? -28.029 7.694 80.255 1.00 54.19 174 ALA A O 1
#

Secondary structure (DSSP, 8-state):
-TTTGGG-TTT--SHHHHHHHHHT----HHHHHHHHHHHTTSPPTTTSSSHHHHHHHHHHHHHHHHHHHHHHHHHHHHHHHHHHHHHHTTPPP---SS-EEEE---TTPPPPTTEEEETTTTEEEE-S-SS------TTSPPHHHHHHHHHHHHHHHHHHHHHHHHHHHHHTT-

Radius of gyration: 32.21 Å; chains: 1; bounding box: 63×42×106 Å

pLDDT: mean 77.58, std 13.53, range [44.91, 95.56]

=== Feature glossary ===
The record interleaves many kinds of information about one protein. Here is each kind framed as the question it answers.

Q: What does the local fold look like, residue by residue?
A: The Foldseek 3Di string encodes local tertiary geometry as a 20-letter alphabet — one character per residue — derived from the relative positions of nearby Cα atoms. Unlike the amino-acid sequence, 3Di is a direct function of the 3D structure, so two proteins with the same fold have similar 3Di strings even at low sequence identity.

Q: Which residues are in helices, strands, or loops?
A: The SS8 string is DSSP's per-residue secondary-structure call. α-helix (H) means an i→i+4 H-bond ladder; β-strand (E) means the residue participates in a β-sheet; 3₁₀ (G) and π (I) are tighter and wider helices; T/S are turns/bends; '-' is loop.

Q: How big and how compact is the whole molecule?
A: Radius of gyration (Rg) is the root-mean-square distance of Cα atoms from their centroid — a single number for overall size and compactness. A globular domain of N residues has Rg ≈ 2.2·N^0.38 Å; an extended or disordered chain has a much larger Rg. The Cα contact count is the number of residue pairs whose Cα atoms are within 8 Å and are more than four positions apart in sequence — a standard proxy for tertiary packing density. The bounding box is the smallest axis-aligned box enclosing all Cα atoms.

Q: Where is each backbone atom in 3D?
A: Structure coordinates are given as an mmCIF _atom_site loop: one row per atom with element, residue name, chain id, sequence number, and x/y/z position in Å. Only the four main-chain atoms per residue are included here; side chains are omitted to keep the record compact.

Q: What is the amino-acid chain?
A: Primary structure: the covalent order of the twenty standard amino acids along the backbone. Two proteins with the same sequence will (almost always) fold to the same structure; two with 30% identity often share a fold but not the details.

Q: What if only a Cα trace is available?
A: Three-state secondary structure (P-SEA) collapses the eight DSSP classes into helix (a), strand (b), and coil (c). P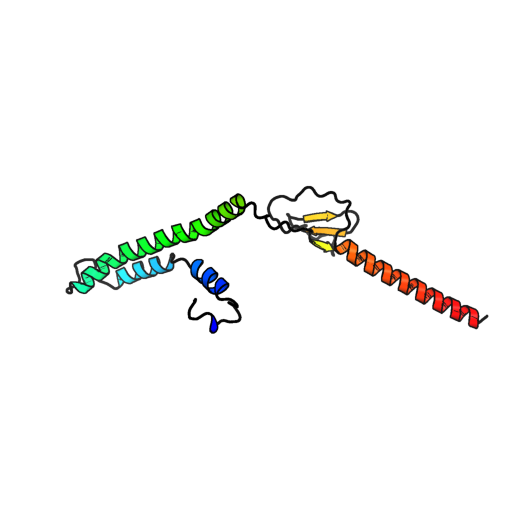-SEA assigns these from Cα geometry alone — distances and angles — without requiring backbone oxygens, so it works on any Cα trace.

Q: What family and function is it annotated with?
A: Database cross-references. InterPro integrates a dozen domain/family signature databases into unified entries with residue-range hits. GO terms attach function/process/location labels with evidence codes. CATH codes position the fold in a four-level structural taxonomy. Organism is the NCBI-taxonomy species name.

Q: How confident is the AlphaFold model at each residue?
A: pLDDT is the predicted lDDT-Cα score: AlphaFold's confidence that the local environment of each residue (all inter-atomic distances within 15 Å) is correctly placed. It is a per-residue number between 0 and 100, with higher meaning more reliable.

Q: How mobile is each atom in the crystal?
A: B-factor (Debye–Waller factor) reflects atomic displacement in the crystal lattice. It is an experimental observable (units Å²), not a prediction; low values mean the atom is pinned down, high values mean it moves or is heterogeneous across the crystal.

Q: Which residues are buried vs exposed?
A: SASA measures how much of the protein is reachable by solvent. It is computed by rolling a water-sized probe over the atomic surface and summing the exposed area (Å²). Per-residue SASA distinguishes core (buried, low SASA) from surface (exposed, high SASA) residues; total SASA is a whole-molecule size measure.

Q: What do the diagnostic plots show?
A: Plot images: a contact map (which residues are close in 3D, as an N×N binary image), a Ramachandran scatter (backbone torsion angles, revealing secondary-structure composition at a glance), and — for AlphaFold structures — a PAE heatmap (pairwise prediction confidence).

Q: What known structures does this most resemble?
A: The Foldseek neighbor list gives the closest experimentally determined structures in the PDB, ranked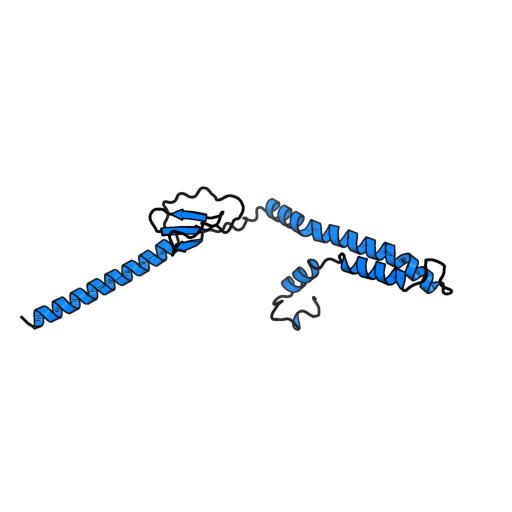 by structural alignment. TM-score near 1 means near-identical fold; near 0.3 means only rough topology match. This is how one finds what a novel AlphaFold prediction most resembles in the solved-structure universe.

Q: Are the domains correctly placed relative to each other?
A: Predicted aligned error is AlphaFold's pairwise confidence. Unlike pLDDT (per-residue), PAE is per-residue-pair and captures whether two parts of the structure are correctly placed relative to each other. Units are ångströms of expected positional error.

Q: What do the rendered images show?
A: Structure images are PyMOL renders from six orthogonal camera directions. Cartoon representation draws helices as coils and strands as arrows; sticks shows the backbone as bonds; surface shows the solvent-excluded envelope. Rainbow coloring maps sequence position to hue (blue→red, N→C); chain coloring assigns a distinct color per polypeptide.

Q: What are the backbone torsion angles?
A: φ (phi) and ψ (psi) are the two rotatable backbone dihedrals per residue: φ is the C(i-1)–N–Cα–C torsion, ψ is the N–Cα–C–N(i+1) torsion, both in degrees on (−180°, 180°]. α-helical residues cluster near (−60°, −45°); β-strand residues near (−120°, +130°). A Ramachandran plot is simply a scatter of (φ, ψ) for every residue.